Protein AF-A0A9D0XTP8-F1 (afdb_monomer)

pLDDT: mean 85.67, std 14.32, range [41.47, 97.56]

Sequence (151 aa):
MKRTIQFPIKGTFYYSASMALDLSLLKPDETLCFQLEPDNEFDKNAIQIWLPKSVQACFENQTDTLITHGLLLGYVPRTLAPKLRFYIKQNQVIELKVRHYASLGKQIEIDCQVTIDQAWLAYLSLFIQAKIVSHLHRLKRFTQRLTVKHH

Foldseek 3Di:
DKDKFKAWFPPQLVWCVVVCVVVVVADAFQFKDWDQDCVPPPANLKIWIARACVSVPVPVPDDDPDPPTHTTRHTDPRQLSVLVSVQVVVVFWDTKGWHDWDDDPSDTITMMMIMGRDDPVSCVVSRVVSVVNRVVVVVVVVVVVVVVVVD

Secondary structure (DSSP, 8-state):
-EEEEEEEPB-GGGTTHHHHHHTT---TT-B-EEEE-TT-SS-TT-EEEEE-GGG-TT-TT---TT--S-EEEEE--TTTHHHHHHHHHTT-EEEEEEEEEEEETTEEEEEEEEEEE--HHHHHHHHHHHHHHHHHHHHHHHHHHHHHTT-

Solvent-accessible surface area (backbone atoms only — not comparable to full-atom values): 8502 Å² total; per-residue (Å²): 85,85,45,74,48,53,39,54,52,35,61,21,72,83,41,45,35,59,60,35,51,80,67,65,70,68,46,75,67,36,65,43,40,81,44,80,37,62,83,41,91,89,40,59,47,38,30,39,34,26,37,52,53,87,77,50,79,87,52,89,86,63,96,63,90,81,76,87,60,46,44,50,35,29,26,52,45,77,90,52,16,59,60,52,47,53,37,52,76,68,69,27,56,74,47,37,23,32,64,46,73,52,75,60,90,85,45,57,49,44,30,32,34,39,33,31,56,46,60,68,75,80,43,47,67,57,48,54,50,30,50,53,53,37,50,55,48,50,52,51,51,52,55,50,58,59,57,63,75,76,117

Structure (mmCIF, N/CA/C/O backbone):
data_AF-A0A9D0XTP8-F1
#
_entry.id   AF-A0A9D0XTP8-F1
#
loop_
_atom_site.group_PDB
_atom_site.id
_atom_site.type_symbol
_atom_site.label_atom_id
_atom_site.label_alt_id
_atom_site.label_comp_id
_atom_site.label_asym_id
_atom_site.label_entity_id
_atom_site.label_seq_id
_atom_site.pdbx_PDB_ins_code
_atom_site.Cartn_x
_atom_site.Cartn_y
_atom_site.Cartn_z
_atom_site.occupancy
_atom_site.B_iso_or_equiv
_atom_site.auth_seq_id
_atom_site.auth_comp_id
_atom_site.auth_asym_id
_atom_site.auth_atom_id
_atom_site.pdbx_PDB_model_num
ATOM 1 N N . MET A 1 1 ? -19.528 1.186 9.654 1.00 85.12 1 MET A N 1
ATOM 2 C CA . MET A 1 1 ? -20.033 1.102 8.265 1.00 85.12 1 MET A CA 1
ATOM 3 C C . MET A 1 1 ? -18.846 0.932 7.327 1.00 85.12 1 MET A C 1
ATOM 5 O O . MET A 1 1 ? -17.906 1.713 7.421 1.00 85.12 1 MET A O 1
ATOM 9 N N . LYS A 1 2 ? -18.867 -0.056 6.423 1.00 91.06 2 LYS A N 1
ATOM 10 C CA . LYS A 1 2 ? -17.718 -0.328 5.542 1.00 91.06 2 LYS A CA 1
ATOM 11 C C . LYS A 1 2 ? -17.619 0.716 4.426 1.00 91.06 2 LYS A C 1
ATOM 13 O O . LYS A 1 2 ? -18.607 1.007 3.751 1.00 91.06 2 LYS A O 1
ATOM 18 N N . ARG A 1 3 ? -16.432 1.287 4.236 1.00 92.38 3 ARG A N 1
ATOM 19 C CA . ARG A 1 3 ? -16.130 2.302 3.217 1.00 92.38 3 ARG A CA 1
ATOM 20 C C . ARG A 1 3 ? -14.827 1.967 2.509 1.00 92.38 3 ARG A C 1
ATO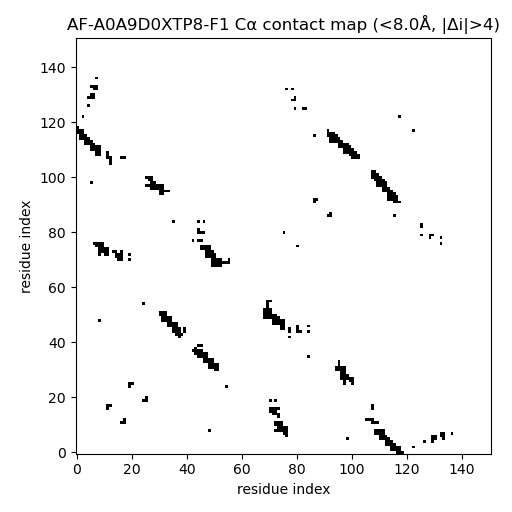M 22 O O . ARG A 1 3 ? -13.919 1.440 3.137 1.00 92.38 3 ARG A O 1
ATOM 29 N N . THR A 1 4 ? -14.719 2.307 1.229 1.00 93.69 4 THR A N 1
ATOM 30 C CA . THR A 1 4 ? -13.562 1.940 0.402 1.00 93.69 4 THR A CA 1
ATOM 31 C C . THR A 1 4 ? -12.945 3.145 -0.296 1.00 93.69 4 THR A C 1
ATOM 33 O O . THR A 1 4 ? -13.642 3.843 -1.041 1.00 93.69 4 THR A O 1
ATOM 36 N N . ILE A 1 5 ? -11.634 3.339 -0.146 1.00 94.94 5 ILE A N 1
ATOM 37 C CA . ILE A 1 5 ? -10.853 4.236 -1.013 1.00 94.94 5 ILE A CA 1
ATOM 38 C C . ILE A 1 5 ? -9.916 3.427 -1.899 1.00 94.94 5 ILE A C 1
ATOM 40 O O . ILE A 1 5 ? -9.507 2.323 -1.545 1.00 94.94 5 ILE A O 1
ATOM 44 N N . GLN A 1 6 ? -9.532 4.025 -3.020 1.00 96.25 6 GLN A N 1
ATOM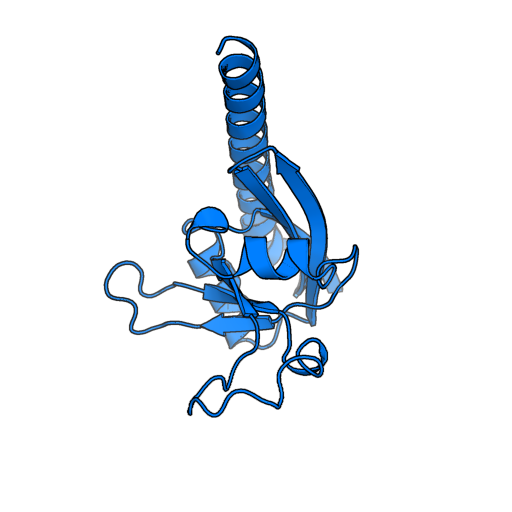 45 C CA . GLN A 1 6 ? -8.479 3.517 -3.889 1.00 96.25 6 GLN A CA 1
ATOM 46 C C . GLN A 1 6 ? -7.340 4.525 -3.943 1.00 96.25 6 GLN A C 1
ATOM 48 O O . GLN A 1 6 ? -7.584 5.736 -3.910 1.00 96.25 6 GLN A O 1
ATOM 53 N N . PHE A 1 7 ? -6.112 4.027 -4.019 1.00 96.44 7 PHE A N 1
ATOM 54 C CA . PHE A 1 7 ? -4.923 4.854 -4.170 1.00 96.44 7 PHE A CA 1
ATOM 55 C C . PHE A 1 7 ? -3.774 4.054 -4.810 1.00 96.44 7 PHE A C 1
ATOM 57 O O . PHE A 1 7 ? -3.759 2.826 -4.736 1.00 96.44 7 PHE A O 1
ATOM 64 N N . PRO A 1 8 ? -2.811 4.733 -5.456 1.00 96.50 8 PRO A N 1
ATOM 65 C CA . PRO A 1 8 ? -1.636 4.085 -6.027 1.00 96.50 8 PRO A CA 1
ATOM 66 C C . PRO A 1 8 ? -0.605 3.735 -4.949 1.00 96.50 8 PRO A C 1
ATOM 68 O O . PRO A 1 8 ? -0.389 4.516 -4.018 1.00 96.50 8 PRO A O 1
ATOM 71 N N . ILE A 1 9 ? 0.111 2.629 -5.137 1.00 95.94 9 ILE A N 1
ATOM 72 C CA . ILE A 1 9 ? 1.338 2.322 -4.395 1.00 95.94 9 ILE A CA 1
ATOM 73 C C . ILE A 1 9 ? 2.478 3.187 -4.951 1.00 95.94 9 ILE A C 1
ATOM 75 O O . ILE A 1 9 ? 2.645 3.336 -6.165 1.00 95.94 9 ILE A O 1
ATOM 79 N N . LYS A 1 10 ? 3.262 3.798 -4.060 1.00 94.38 10 LYS A N 1
ATOM 80 C CA . LYS A 1 10 ? 4.433 4.613 -4.402 1.00 94.38 10 LYS A CA 1
ATOM 81 C C . LYS A 1 10 ? 5.719 3.811 -4.281 1.00 94.38 10 LYS A C 1
ATOM 83 O O . LYS A 1 10 ? 5.836 2.942 -3.428 1.00 94.38 10 LYS A O 1
ATOM 88 N N . GLY A 1 11 ? 6.703 4.172 -5.101 1.00 91.19 11 GLY A N 1
ATOM 89 C CA . GLY A 1 11 ? 8.041 3.588 -5.034 1.00 91.19 11 GLY A CA 1
ATOM 90 C C . GLY A 1 11 ? 8.138 2.167 -5.584 1.00 91.19 11 GLY A C 1
ATOM 91 O O . GLY A 1 11 ? 9.168 1.546 -5.393 1.00 91.19 11 GLY A O 1
ATOM 92 N N . THR A 1 12 ? 7.120 1.676 -6.298 1.00 90.69 12 THR A N 1
ATOM 93 C CA . THR A 1 12 ? 7.056 0.315 -6.867 1.00 90.69 12 THR A CA 1
ATOM 94 C C . THR A 1 12 ? 8.310 -0.099 -7.639 1.00 90.69 12 THR A C 1
ATOM 96 O O . THR A 1 12 ? 8.717 -1.250 -7.569 1.00 90.69 12 THR A O 1
ATOM 99 N N . PHE A 1 13 ? 8.968 0.838 -8.322 1.00 87.19 13 PHE A N 1
ATOM 100 C CA . PHE A 1 13 ? 10.220 0.591 -9.044 1.00 87.19 13 PHE A CA 1
ATOM 101 C C . PHE A 1 13 ? 11.407 0.185 -8.148 1.00 87.19 13 PHE A C 1
ATOM 103 O O . PHE A 1 13 ? 12.286 -0.535 -8.603 1.00 87.19 13 PHE A O 1
ATOM 110 N N . TYR A 1 14 ? 11.456 0.655 -6.900 1.00 84.81 14 TYR A N 1
ATOM 111 C CA . TYR A 1 14 ? 12.613 0.476 -6.011 1.00 84.81 14 TYR A CA 1
ATOM 112 C C . TYR A 1 14 ? 12.551 -0.800 -5.165 1.00 84.81 14 TYR A C 1
ATOM 114 O O . TYR A 1 14 ? 13.486 -1.076 -4.420 1.00 84.81 14 TYR A O 1
ATOM 122 N N . TYR A 1 15 ? 11.455 -1.554 -5.250 1.00 88.69 15 TYR A N 1
ATOM 123 C CA . TYR A 1 15 ? 11.201 -2.717 -4.400 1.00 88.69 15 TYR A CA 1
ATOM 124 C C . TYR A 1 15 ? 10.822 -3.944 -5.239 1.00 88.69 15 TYR A C 1
ATOM 126 O O . TYR A 1 15 ? 10.988 -3.973 -6.458 1.00 88.69 15 TYR A O 1
ATOM 134 N N . SER A 1 16 ? 10.272 -4.971 -4.598 1.00 90.19 16 SER A N 1
ATOM 135 C CA . SER A 1 16 ? 10.003 -6.278 -5.202 1.00 90.19 16 SER A CA 1
ATOM 136 C C . SER A 1 16 ? 8.751 -6.321 -6.090 1.00 90.19 16 SER A C 1
ATOM 138 O O . SER A 1 16 ? 8.245 -7.401 -6.384 1.00 90.19 16 SER A O 1
ATOM 140 N N . ALA A 1 17 ? 8.234 -5.174 -6.545 1.00 90.94 17 ALA A N 1
ATOM 141 C CA . ALA A 1 17 ? 7.042 -5.129 -7.391 1.00 90.94 17 ALA A CA 1
ATOM 142 C C . ALA A 1 17 ? 7.276 -5.764 -8.774 1.00 90.94 17 ALA A C 1
ATOM 144 O O . ALA A 1 17 ? 6.368 -6.407 -9.291 1.00 90.94 17 ALA A O 1
ATOM 145 N N . SER A 1 18 ? 8.481 -5.626 -9.353 1.00 90.06 18 SER A N 1
ATOM 146 C CA . SER A 1 18 ? 8.826 -6.288 -10.628 1.00 90.06 18 SER A CA 1
ATOM 147 C C . SER A 1 18 ? 8.807 -7.796 -10.460 1.00 90.06 18 SER A C 1
ATOM 149 O O . SER A 1 18 ? 8.079 -8.485 -11.157 1.00 90.06 18 SER A O 1
ATOM 151 N N . MET A 1 19 ? 9.509 -8.284 -9.438 1.00 88.75 19 MET A N 1
ATOM 152 C CA . MET A 1 19 ? 9.552 -9.702 -9.100 1.00 88.75 19 MET A CA 1
ATOM 153 C C . MET A 1 19 ? 8.149 -10.276 -8.861 1.00 88.75 19 MET A C 1
ATOM 155 O O . MET A 1 19 ? 7.833 -11.358 -9.346 1.00 88.75 19 MET A O 1
ATOM 159 N N . ALA A 1 20 ? 7.280 -9.546 -8.155 1.00 90.50 20 ALA A N 1
ATOM 160 C CA . ALA A 1 20 ? 5.906 -9.978 -7.916 1.00 90.50 20 ALA A CA 1
ATOM 161 C C . ALA A 1 20 ? 5.071 -10.077 -9.210 1.00 90.50 20 ALA A C 1
ATOM 163 O O . ALA A 1 20 ? 4.179 -10.922 -9.293 1.00 90.50 20 ALA A O 1
ATOM 164 N N . LEU A 1 21 ? 5.355 -9.245 -10.219 1.00 89.38 21 LEU A N 1
ATOM 165 C CA . LEU A 1 21 ? 4.741 -9.342 -11.546 1.00 89.38 21 LEU A CA 1
ATOM 166 C C . LEU A 1 21 ? 5.318 -10.494 -12.365 1.00 89.38 21 LEU A C 1
ATOM 168 O O . LEU A 1 21 ? 4.548 -11.277 -12.915 1.00 89.38 21 LEU A O 1
ATOM 172 N N . ASP A 1 22 ? 6.645 -10.612 -12.414 1.00 88.44 22 ASP A N 1
ATOM 173 C CA . ASP A 1 22 ? 7.358 -11.629 -13.195 1.00 88.44 22 ASP A CA 1
ATOM 174 C C . ASP A 1 22 ? 6.957 -13.044 -12.755 1.00 88.44 22 ASP A C 1
ATOM 176 O O . ASP A 1 22 ? 6.818 -13.955 -13.569 1.00 88.44 22 ASP A O 1
ATOM 180 N N . LEU A 1 23 ? 6.673 -13.208 -11.463 1.00 87.94 23 LEU A N 1
ATOM 181 C CA . LEU A 1 23 ? 6.222 -14.462 -10.864 1.00 87.94 23 LEU A CA 1
ATOM 182 C C . LEU A 1 23 ? 4.698 -14.613 -10.805 1.00 87.94 23 LEU A C 1
ATOM 184 O O . LEU A 1 23 ? 4.197 -15.560 -10.204 1.00 87.94 23 LEU A O 1
ATOM 188 N N . SER A 1 24 ? 3.940 -13.695 -11.415 1.00 88.94 24 SER A N 1
ATOM 189 C CA . SER A 1 24 ? 2.469 -13.728 -11.448 1.00 88.94 24 SER A CA 1
ATOM 190 C C . SER A 1 24 ? 1.810 -13.810 -10.059 1.00 88.94 24 SER A C 1
ATOM 192 O O . SER A 1 24 ? 0.745 -14.412 -9.889 1.00 88.94 24 SER A O 1
ATOM 194 N N . LEU A 1 25 ? 2.441 -13.191 -9.058 1.00 88.94 25 LEU A N 1
ATOM 195 C CA . LEU A 1 25 ? 1.975 -13.179 -7.669 1.00 88.94 25 LEU A CA 1
ATOM 196 C C . LEU A 1 25 ? 0.965 -12.056 -7.398 1.00 88.94 25 LEU A C 1
ATOM 198 O O . LEU A 1 25 ? 0.247 -12.098 -6.404 1.00 88.94 25 LEU A O 1
ATOM 202 N N . LEU A 1 26 ? 0.898 -11.050 -8.274 1.00 90.25 26 LEU A N 1
ATOM 203 C CA . LEU A 1 26 ? -0.116 -9.999 -8.221 1.00 90.25 26 LEU A CA 1
ATOM 204 C C . LEU A 1 26 ? -1.327 -10.392 -9.063 1.00 90.25 26 LEU A C 1
ATOM 206 O O . LEU A 1 26 ? -1.209 -10.637 -10.262 1.00 90.25 26 LEU A O 1
ATOM 210 N N . LYS A 1 27 ? -2.502 -10.401 -8.434 1.00 91.12 27 LYS A N 1
ATOM 211 C CA . LYS A 1 27 ? -3.798 -10.638 -9.079 1.00 91.12 27 LYS A CA 1
ATOM 212 C C . LYS A 1 27 ? -4.800 -9.579 -8.624 1.00 91.12 27 LYS A C 1
ATOM 214 O O . LYS A 1 27 ? -4.621 -9.002 -7.550 1.00 91.12 27 LYS A O 1
ATOM 219 N N . PRO A 1 28 ? -5.850 -9.281 -9.405 1.00 92.88 28 PRO A N 1
ATOM 220 C CA . PRO A 1 28 ? -6.944 -8.464 -8.898 1.00 92.88 28 PRO A CA 1
ATOM 221 C C . PRO A 1 28 ? -7.532 -9.109 -7.638 1.00 92.88 28 PRO A C 1
ATOM 223 O O . PRO A 1 28 ? -7.657 -10.328 -7.565 1.00 92.88 28 PRO A O 1
ATOM 226 N N . ASP A 1 29 ? -7.859 -8.279 -6.654 1.00 94.31 29 ASP A N 1
ATOM 227 C CA . ASP A 1 29 ? -8.370 -8.658 -5.335 1.00 94.31 29 ASP A CA 1
ATOM 228 C C . ASP A 1 29 ? -7.402 -9.467 -4.449 1.00 94.31 29 ASP A C 1
ATOM 230 O O . ASP A 1 29 ? -7.791 -9.898 -3.361 1.00 94.31 29 ASP A O 1
ATOM 234 N N . GLU A 1 30 ? -6.130 -9.594 -4.851 1.00 93.38 30 GLU A N 1
ATOM 235 C CA . GLU A 1 30 ? -5.069 -10.177 -4.022 1.00 93.38 30 GLU A CA 1
ATOM 236 C C . GLU A 1 30 ? -4.900 -9.375 -2.729 1.00 93.38 30 GLU A C 1
ATOM 238 O O . GLU A 1 30 ? -4.836 -8.140 -2.759 1.00 93.38 30 GLU A O 1
ATOM 243 N N . THR A 1 31 ? -4.829 -10.071 -1.593 1.00 93.38 31 THR A N 1
ATOM 244 C CA . THR A 1 31 ? -4.731 -9.424 -0.279 1.00 93.38 31 THR A CA 1
ATOM 245 C C . THR A 1 31 ? -3.324 -8.885 -0.063 1.00 93.38 31 THR A C 1
ATOM 247 O O . THR A 1 31 ? -2.338 -9.544 -0.372 1.00 93.38 31 THR A O 1
ATOM 250 N N . LEU A 1 32 ? -3.227 -7.690 0.509 1.00 94.25 32 LEU A N 1
ATOM 251 C CA . LEU A 1 32 ? -1.974 -7.041 0.875 1.00 94.25 32 LEU A CA 1
ATOM 252 C C . LEU A 1 32 ? -1.974 -6.701 2.367 1.00 94.25 32 LEU A C 1
ATOM 254 O O . LEU A 1 32 ? -3.025 -6.591 2.998 1.00 94.25 32 LEU A O 1
ATOM 258 N N . CYS A 1 33 ? -0.790 -6.450 2.913 1.00 93.50 33 CYS A N 1
ATOM 259 C CA . CYS A 1 33 ? -0.610 -6.067 4.307 1.00 93.50 33 CYS A CA 1
ATOM 260 C C . CYS A 1 33 ? 0.000 -4.671 4.423 1.00 93.50 33 CYS A C 1
ATOM 262 O O . CYS A 1 33 ? 0.872 -4.292 3.640 1.00 93.50 33 CYS A O 1
ATOM 264 N N . PHE A 1 34 ? -0.426 -3.922 5.439 1.00 94.44 34 PHE A N 1
ATOM 265 C CA . PHE A 1 34 ? 0.281 -2.720 5.868 1.00 94.44 34 PHE A CA 1
ATOM 266 C C . PHE A 1 34 ? 1.331 -3.064 6.919 1.00 94.44 34 PHE A C 1
ATOM 268 O O . PHE A 1 34 ? 1.074 -3.872 7.809 1.00 94.44 34 PHE A O 1
ATOM 275 N N . GLN A 1 35 ? 2.461 -2.366 6.873 1.00 93.94 35 GLN A N 1
ATOM 276 C CA . GLN A 1 35 ? 3.432 -2.337 7.961 1.00 93.94 35 GLN A CA 1
ATOM 277 C C . GLN A 1 35 ? 3.794 -0.884 8.262 1.00 93.94 35 GLN A C 1
ATOM 279 O O . GLN A 1 35 ? 4.166 -0.123 7.369 1.00 93.94 35 GLN A O 1
ATOM 284 N N . LEU A 1 36 ? 3.619 -0.476 9.520 1.00 93.62 36 LEU A N 1
ATOM 285 C CA . LEU A 1 36 ? 4.002 0.861 9.965 1.00 93.62 36 LEU A CA 1
ATOM 286 C C . LEU A 1 36 ? 5.521 0.914 10.140 1.00 93.62 36 LEU A C 1
ATOM 288 O O . LEU A 1 36 ? 6.087 0.036 10.784 1.00 93.62 36 LEU A O 1
ATOM 292 N N . GLU A 1 37 ? 6.150 1.971 9.638 1.00 93.50 37 GLU A N 1
ATOM 293 C CA . GLU A 1 37 ? 7.590 2.207 9.772 1.00 93.50 37 GLU A CA 1
ATOM 294 C C . GLU A 1 37 ? 7.815 3.521 10.547 1.00 93.50 37 GLU A C 1
ATOM 296 O O . GLU A 1 37 ? 8.102 4.563 9.957 1.00 93.50 37 GLU A O 1
ATOM 301 N N . PRO A 1 38 ? 7.580 3.530 11.876 1.00 92.12 38 PRO A N 1
ATOM 302 C CA . PRO A 1 38 ? 7.630 4.752 12.683 1.00 92.12 38 PRO A CA 1
ATOM 303 C C . PRO A 1 38 ? 9.027 5.382 12.758 1.00 92.12 38 PRO A C 1
ATOM 305 O O . PRO A 1 38 ? 9.118 6.597 12.941 1.00 92.12 38 PRO A O 1
ATOM 308 N N . ASP A 1 39 ? 10.066 4.562 12.604 1.00 93.38 39 ASP A N 1
ATOM 309 C CA . ASP A 1 39 ? 11.476 4.940 12.730 1.00 93.38 39 ASP A CA 1
ATOM 310 C C . ASP A 1 39 ? 12.096 5.365 11.388 1.00 93.38 39 ASP A C 1
ATOM 312 O O . ASP A 1 39 ? 13.297 5.596 11.299 1.00 93.38 39 ASP A O 1
ATOM 316 N N . ASN A 1 40 ? 11.281 5.494 10.334 1.00 92.00 40 ASN A N 1
ATOM 317 C CA . ASN A 1 40 ? 11.737 5.988 9.041 1.00 92.00 40 ASN A CA 1
ATOM 318 C C . ASN A 1 40 ? 12.274 7.426 9.175 1.00 92.00 40 ASN A C 1
ATOM 320 O O . ASN A 1 40 ? 11.548 8.344 9.573 1.00 92.00 40 ASN A O 1
ATOM 324 N N . GLU A 1 41 ? 13.536 7.625 8.791 1.00 93.44 41 GLU A N 1
ATOM 325 C CA . GLU A 1 41 ? 14.254 8.899 8.934 1.00 93.44 41 GLU A CA 1
ATOM 326 C C . GLU A 1 41 ? 13.616 10.052 8.136 1.00 93.44 41 GLU A C 1
ATOM 328 O O . GLU A 1 41 ? 13.726 11.219 8.518 1.00 93.44 41 GLU A O 1
ATOM 333 N N . PHE A 1 42 ? 12.906 9.744 7.044 1.00 92.62 42 PHE A N 1
ATOM 334 C CA . PHE A 1 42 ? 12.344 10.735 6.121 1.00 92.62 42 PHE A CA 1
ATOM 335 C C . PHE A 1 42 ? 10.863 11.041 6.379 1.00 92.62 42 PHE A C 1
ATOM 337 O O . PHE A 1 42 ? 10.393 12.154 6.106 1.00 92.62 42 PHE A O 1
ATOM 344 N N . ASP A 1 43 ? 10.104 10.058 6.864 1.00 93.06 43 ASP A N 1
ATOM 345 C CA . ASP A 1 43 ? 8.679 10.186 7.153 1.00 93.06 43 ASP A CA 1
ATOM 346 C C . ASP A 1 43 ? 8.252 9.282 8.312 1.00 93.06 43 ASP A C 1
ATOM 348 O O . ASP A 1 43 ? 7.949 8.109 8.128 1.00 93.06 43 ASP A O 1
ATOM 352 N N . LYS A 1 44 ? 8.080 9.866 9.500 1.00 94.50 44 LYS A N 1
ATOM 353 C CA . LYS A 1 44 ? 7.590 9.158 10.696 1.00 94.50 44 LYS A CA 1
ATOM 354 C C . LYS A 1 44 ? 6.222 8.498 10.514 1.00 94.50 44 LYS A C 1
ATOM 356 O O . LYS A 1 44 ? 5.802 7.729 11.379 1.00 94.50 44 LYS A O 1
ATOM 361 N N . ASN A 1 45 ? 5.461 8.871 9.482 1.00 96.00 45 ASN A N 1
ATOM 362 C CA . ASN A 1 45 ? 4.172 8.270 9.153 1.00 96.00 45 ASN A CA 1
ATOM 363 C C . ASN A 1 45 ? 4.263 7.219 8.051 1.00 96.00 45 ASN A C 1
ATOM 365 O O . ASN A 1 45 ? 3.207 6.769 7.617 1.00 96.00 45 ASN A O 1
ATOM 369 N N . ALA A 1 46 ? 5.459 6.833 7.608 1.00 96.19 46 ALA A N 1
ATOM 370 C CA . ALA A 1 46 ? 5.651 5.871 6.541 1.00 96.19 46 ALA A CA 1
ATOM 371 C C . ALA A 1 46 ? 4.877 4.569 6.806 1.00 96.19 46 ALA A C 1
ATOM 373 O O . ALA A 1 46 ? 4.874 4.010 7.909 1.00 96.19 46 ALA A O 1
ATOM 374 N N . ILE A 1 47 ? 4.178 4.113 5.766 1.00 96.88 47 ILE A N 1
ATOM 375 C CA . ILE A 1 47 ? 3.428 2.860 5.766 1.00 96.88 47 ILE A CA 1
ATOM 376 C C . ILE A 1 47 ? 3.853 2.086 4.530 1.00 96.88 47 ILE A C 1
ATOM 378 O O . ILE A 1 47 ? 3.596 2.517 3.402 1.00 96.88 47 ILE A O 1
ATOM 382 N N . GLN A 1 48 ? 4.481 0.947 4.762 1.00 95.88 48 GLN A N 1
ATOM 383 C CA . GLN A 1 48 ? 4.846 -0.015 3.739 1.00 95.88 48 GLN A CA 1
ATOM 384 C C . GLN A 1 48 ? 3.638 -0.874 3.353 1.00 95.88 48 GLN A C 1
ATOM 386 O O . GLN A 1 48 ? 2.738 -1.114 4.164 1.00 95.88 48 GLN A O 1
ATOM 391 N N . ILE A 1 49 ? 3.631 -1.346 2.110 1.00 95.88 49 ILE A N 1
ATOM 392 C CA . ILE A 1 49 ? 2.617 -2.235 1.548 1.00 95.88 49 ILE A CA 1
ATOM 393 C C . ILE A 1 49 ? 3.306 -3.507 1.067 1.00 95.88 49 ILE A C 1
ATOM 395 O O . ILE A 1 49 ? 4.166 -3.461 0.187 1.00 95.88 49 ILE A O 1
ATOM 399 N N . TRP A 1 50 ? 2.892 -4.634 1.630 1.00 94.31 50 TRP A N 1
ATOM 400 C CA . TRP A 1 50 ? 3.518 -5.934 1.437 1.00 94.31 50 TRP A CA 1
ATOM 401 C C . TRP A 1 50 ? 2.558 -6.927 0.794 1.00 94.31 50 TRP A C 1
ATOM 403 O O . TRP A 1 50 ? 1.367 -6.946 1.108 1.00 94.31 50 TRP A O 1
ATOM 413 N N . LEU A 1 51 ? 3.097 -7.795 -0.055 1.00 91.50 51 LEU A N 1
ATOM 414 C CA . LEU A 1 51 ? 2.453 -9.042 -0.436 1.00 91.50 51 LEU A CA 1
ATOM 415 C C . LEU A 1 51 ? 2.647 -10.076 0.696 1.00 91.50 51 LEU A C 1
ATOM 417 O O . LEU A 1 51 ? 3.773 -10.198 1.190 1.00 91.50 51 LEU A O 1
ATOM 421 N N . PRO A 1 52 ? 1.611 -10.819 1.127 1.00 85.31 52 PRO A N 1
ATOM 422 C CA . PRO A 1 52 ? 1.712 -11.775 2.229 1.00 85.31 52 PRO A CA 1
ATOM 423 C C . PRO A 1 52 ? 2.656 -12.952 1.945 1.00 85.31 52 PRO A C 1
ATOM 425 O O . PRO A 1 52 ? 2.779 -13.423 0.815 1.00 85.31 52 PRO A O 1
ATOM 428 N N . LYS A 1 53 ? 3.269 -13.494 3.006 1.00 71.38 53 LYS A N 1
ATOM 429 C CA . LYS A 1 53 ? 4.201 -14.635 2.935 1.00 71.38 53 LYS A CA 1
ATOM 430 C C . LYS A 1 53 ? 3.560 -15.923 2.404 1.00 71.38 53 LYS A C 1
ATOM 432 O O . LYS A 1 53 ? 4.249 -16.730 1.795 1.00 71.38 53 LYS A O 1
ATOM 437 N N . SER A 1 54 ? 2.249 -16.112 2.569 1.00 65.69 54 SER A N 1
ATOM 438 C CA . SER A 1 54 ? 1.531 -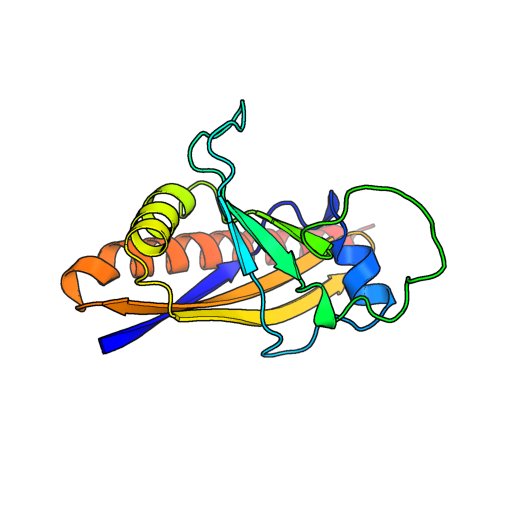17.276 2.019 1.00 65.69 54 SER A CA 1
ATOM 439 C C . SER A 1 54 ? 1.666 -17.404 0.497 1.00 65.69 54 SER A C 1
ATOM 441 O O . SER A 1 54 ? 1.499 -18.490 -0.044 1.00 65.69 54 SER A O 1
ATOM 443 N N . VAL A 1 55 ? 2.010 -16.312 -0.188 1.00 61.78 55 VAL A N 1
ATOM 444 C CA . VAL A 1 55 ? 2.226 -16.263 -1.636 1.00 61.78 55 VAL A CA 1
ATOM 445 C C . VAL A 1 55 ? 3.692 -16.587 -2.014 1.00 61.78 55 VAL A C 1
ATOM 447 O O . VAL A 1 55 ? 3.993 -16.837 -3.175 1.00 61.78 55 VAL A O 1
ATOM 450 N N . GLN A 1 56 ? 4.612 -16.657 -1.038 1.00 56.22 56 GLN A N 1
ATOM 451 C CA . GLN A 1 56 ? 6.054 -16.914 -1.212 1.00 56.22 56 GLN A CA 1
ATOM 452 C C . GLN A 1 56 ? 6.474 -18.390 -1.107 1.00 56.22 56 GLN A C 1
ATOM 454 O O . GLN A 1 56 ? 7.671 -18.669 -1.143 1.00 56.22 56 GLN A O 1
ATOM 459 N N . ALA A 1 57 ? 5.544 -19.347 -1.032 1.00 52.41 57 ALA A N 1
ATOM 460 C CA . ALA A 1 57 ? 5.859 -20.785 -0.936 1.00 52.41 57 ALA A CA 1
ATOM 461 C C . ALA A 1 57 ? 6.700 -21.350 -2.114 1.00 52.41 57 ALA A C 1
ATOM 463 O O . ALA A 1 57 ? 7.029 -22.528 -2.137 1.00 52.41 57 ALA A O 1
ATOM 464 N N . CYS A 1 58 ? 7.079 -20.518 -3.089 1.00 50.50 58 CYS A N 1
ATOM 465 C CA . CYS A 1 58 ? 7.968 -20.855 -4.200 1.00 50.50 58 CYS A CA 1
ATOM 466 C C . CYS A 1 58 ? 9.471 -20.619 -3.911 1.00 50.50 58 CYS A C 1
ATOM 468 O O . CYS A 1 58 ? 10.284 -20.854 -4.801 1.00 50.50 58 CYS A O 1
ATOM 470 N N . PHE A 1 59 ? 9.861 -20.144 -2.715 1.00 54.19 59 PHE A N 1
ATOM 471 C CA . PHE A 1 59 ? 11.232 -19.665 -2.435 1.00 54.19 59 PHE A CA 1
ATOM 472 C C . PHE A 1 59 ? 11.978 -20.355 -1.278 1.00 54.19 59 PHE A C 1
ATOM 474 O O . PHE A 1 59 ? 13.028 -19.874 -0.861 1.00 54.19 59 PHE A O 1
ATOM 481 N N . GLU A 1 60 ? 11.499 -21.490 -0.763 1.00 49.22 60 GLU A N 1
ATOM 482 C CA . GLU A 1 60 ? 12.075 -22.138 0.436 1.00 49.22 60 GLU A CA 1
ATOM 483 C C . GLU A 1 60 ? 13.508 -22.700 0.284 1.00 49.22 60 GLU A C 1
ATOM 485 O O . GLU A 1 60 ? 14.056 -23.226 1.247 1.00 49.22 60 GLU A O 1
ATOM 490 N N . ASN A 1 61 ? 14.171 -22.525 -0.865 1.00 48.53 61 ASN A N 1
ATOM 491 C CA . ASN A 1 61 ? 15.541 -23.006 -1.088 1.00 48.53 61 AS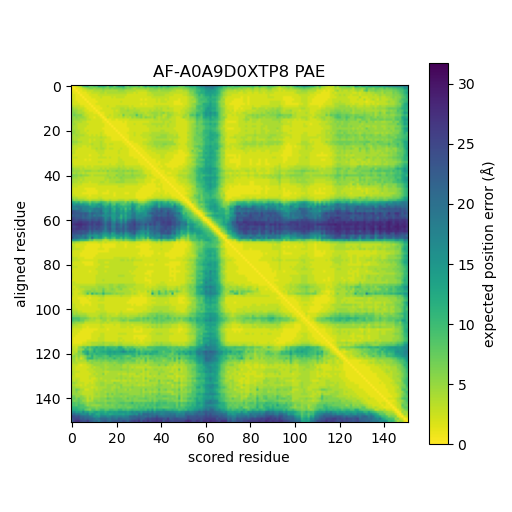N A CA 1
ATOM 492 C C . ASN A 1 61 ? 16.640 -21.935 -0.969 1.00 48.53 61 ASN A C 1
ATOM 494 O O . ASN A 1 61 ? 17.792 -22.226 -1.287 1.00 48.53 61 ASN A O 1
ATOM 498 N N . GLN A 1 62 ? 16.337 -20.713 -0.520 1.00 50.06 62 GLN A N 1
ATOM 499 C CA . GLN A 1 62 ? 17.370 -19.713 -0.228 1.00 50.06 62 GLN A CA 1
ATOM 500 C C . GLN A 1 62 ? 17.363 -19.344 1.254 1.00 50.06 62 GLN A C 1
ATOM 502 O O . GLN A 1 62 ? 16.537 -18.580 1.747 1.00 50.06 62 GLN A O 1
ATOM 507 N N . THR A 1 63 ? 18.318 -19.946 1.960 1.00 47.91 63 THR A N 1
ATOM 508 C CA . THR A 1 63 ? 18.810 -19.556 3.279 1.00 47.91 63 THR A CA 1
ATOM 509 C C . THR A 1 63 ? 19.305 -18.116 3.241 1.00 47.91 63 THR A C 1
ATOM 511 O O . THR A 1 63 ? 20.482 -17.882 3.005 1.00 47.91 63 THR A O 1
ATOM 514 N N . ASP A 1 64 ? 18.416 -17.165 3.502 1.00 44.59 64 ASP A N 1
ATOM 515 C CA . ASP A 1 64 ? 18.798 -15.891 4.093 1.00 44.59 64 ASP A CA 1
ATOM 516 C C . ASP A 1 64 ? 17.776 -15.501 5.161 1.00 44.59 64 ASP A C 1
ATOM 518 O O . ASP A 1 64 ? 16.568 -15.369 4.953 1.00 44.59 64 ASP A O 1
ATOM 522 N N . THR A 1 65 ? 18.299 -15.398 6.372 1.00 42.75 65 THR A N 1
ATOM 523 C CA . THR A 1 65 ? 17.640 -14.935 7.585 1.00 42.75 65 THR A CA 1
ATOM 524 C C . THR A 1 65 ? 16.891 -13.611 7.367 1.00 42.75 65 THR A C 1
ATOM 526 O O . THR A 1 65 ? 17.468 -12.664 6.848 1.00 42.75 65 THR A O 1
ATOM 529 N N . LEU A 1 66 ? 15.650 -13.529 7.882 1.00 41.66 66 LEU A N 1
ATOM 530 C CA . LEU A 1 66 ? 14.870 -12.305 8.186 1.00 41.66 66 LEU A CA 1
ATOM 531 C C . LEU A 1 66 ? 13.880 -11.729 7.147 1.00 41.66 66 LEU A C 1
ATOM 533 O O . LEU A 1 66 ? 13.488 -10.571 7.276 1.00 41.66 66 LEU A O 1
ATOM 537 N N . ILE A 1 67 ? 13.311 -12.517 6.230 1.00 49.84 67 ILE A N 1
ATOM 538 C CA . ILE A 1 67 ? 12.050 -12.109 5.567 1.00 49.84 67 ILE A CA 1
ATOM 539 C C . ILE A 1 67 ? 10.860 -12.503 6.465 1.00 49.84 67 ILE A C 1
ATOM 541 O O . ILE A 1 67 ? 10.225 -13.547 6.302 1.00 49.84 67 ILE A O 1
ATOM 545 N N . THR A 1 68 ? 10.590 -11.695 7.497 1.00 53.78 68 THR A N 1
ATOM 546 C CA . THR A 1 68 ? 9.414 -11.869 8.381 1.00 53.78 68 THR A CA 1
ATOM 547 C C . THR A 1 68 ? 8.114 -11.389 7.728 1.00 53.78 68 THR A C 1
ATOM 549 O O . THR A 1 68 ? 7.037 -11.869 8.072 1.00 53.78 68 THR A O 1
ATOM 552 N N . HIS A 1 69 ? 8.220 -10.493 6.748 1.00 59.75 69 HIS A N 1
ATOM 553 C CA . HIS A 1 69 ? 7.125 -9.896 5.981 1.00 59.75 69 HIS A CA 1
ATOM 554 C C . HIS A 1 69 ? 7.397 -10.187 4.503 1.00 59.75 69 HIS A C 1
ATOM 556 O O . HIS A 1 69 ? 8.557 -10.145 4.131 1.00 59.75 69 HIS A O 1
ATOM 562 N N . GLY A 1 70 ? 6.386 -10.537 3.695 1.00 78.62 70 GLY A N 1
ATOM 563 C CA . GLY A 1 70 ? 6.569 -11.142 2.363 1.00 78.62 70 GLY A CA 1
ATOM 564 C C . GLY A 1 70 ? 7.322 -10.290 1.320 1.00 78.62 70 GLY A C 1
ATOM 565 O O . GLY A 1 70 ? 8.510 -10.034 1.463 1.00 78.62 70 GLY A O 1
ATOM 566 N N . LEU A 1 71 ? 6.701 -9.902 0.200 1.00 89.19 71 LEU A N 1
ATOM 567 C CA . LEU A 1 71 ? 7.373 -9.038 -0.795 1.00 89.19 71 LEU A CA 1
ATOM 568 C C . LEU A 1 71 ? 6.958 -7.581 -0.592 1.00 89.19 71 LEU A C 1
ATOM 570 O O . LEU A 1 71 ? 5.777 -7.259 -0.718 1.00 89.19 71 LEU A O 1
ATOM 574 N N . LEU A 1 72 ? 7.911 -6.689 -0.316 1.00 92.88 72 LEU A N 1
ATOM 575 C CA . LEU A 1 72 ? 7.641 -5.253 -0.237 1.00 92.88 72 LEU A CA 1
ATOM 576 C C . LEU A 1 72 ? 7.314 -4.719 -1.636 1.00 92.88 72 LEU A C 1
ATOM 578 O O . LEU A 1 72 ? 8.141 -4.781 -2.544 1.00 92.88 72 LEU A O 1
ATOM 582 N N . LEU A 1 73 ? 6.108 -4.180 -1.814 1.00 94.88 73 LEU A N 1
ATOM 583 C CA . LEU A 1 73 ? 5.656 -3.611 -3.088 1.00 94.88 73 LEU A CA 1
ATOM 584 C C . LEU A 1 73 ? 5.891 -2.102 -3.166 1.00 94.88 73 LEU A C 1
ATOM 586 O O . LEU A 1 73 ? 5.945 -1.538 -4.257 1.00 94.88 73 LEU A O 1
ATOM 590 N N . GLY A 1 74 ? 5.995 -1.434 -2.018 1.00 95.88 74 GLY A N 1
ATOM 591 C CA . GLY A 1 74 ? 6.210 0.003 -1.922 1.00 95.88 74 GLY A CA 1
ATOM 592 C C . GLY A 1 74 ? 5.477 0.614 -0.739 1.00 95.88 74 GLY A C 1
ATOM 593 O O . GLY A 1 74 ? 5.275 -0.034 0.283 1.00 95.88 74 GLY A O 1
ATOM 594 N N . TYR A 1 75 ? 5.082 1.876 -0.880 1.00 97.00 75 TYR A N 1
ATOM 595 C CA . TYR A 1 75 ? 4.570 2.691 0.218 1.00 97.00 75 TYR A CA 1
ATOM 596 C C . TYR A 1 75 ? 3.206 3.306 -0.086 1.00 97.00 75 TYR A C 1
ATOM 598 O O . TYR A 1 75 ? 2.862 3.606 -1.235 1.00 97.00 75 TYR A O 1
ATOM 606 N N . VAL A 1 76 ? 2.452 3.581 0.975 1.00 96.88 76 VAL A N 1
ATOM 607 C CA . VAL A 1 76 ? 1.311 4.497 0.926 1.00 96.88 76 VAL A CA 1
ATOM 608 C C . VAL A 1 76 ? 1.806 5.896 0.528 1.00 96.88 76 VAL A C 1
ATOM 610 O O . VAL A 1 76 ? 2.835 6.353 1.029 1.00 96.88 76 VAL A O 1
ATOM 613 N N . PRO A 1 77 ? 1.085 6.633 -0.337 1.00 96.69 77 PRO A N 1
ATOM 614 C CA . PRO A 1 77 ? 1.413 8.021 -0.635 1.00 96.69 77 PRO A CA 1
ATOM 615 C C . PRO A 1 77 ? 1.545 8.871 0.635 1.00 96.69 77 PRO A C 1
ATOM 617 O O . PRO A 1 77 ? 0.634 8.900 1.460 1.00 96.69 77 PRO A O 1
ATOM 620 N N . ARG A 1 78 ? 2.643 9.627 0.750 1.00 94.62 78 ARG A N 1
ATOM 621 C CA . ARG A 1 78 ? 2.982 10.465 1.918 1.00 94.62 78 ARG A CA 1
ATOM 622 C C . ARG A 1 78 ? 1.838 11.357 2.414 1.00 94.62 78 ARG A C 1
ATOM 624 O O . ARG A 1 78 ? 1.677 11.561 3.608 1.00 94.62 78 ARG A O 1
ATOM 631 N N . THR A 1 79 ? 1.008 11.868 1.508 1.00 93.31 79 THR A N 1
ATOM 632 C CA . THR A 1 79 ? -0.152 12.709 1.851 1.00 93.31 79 THR A CA 1
ATOM 633 C C . THR A 1 79 ? -1.310 11.937 2.494 1.00 93.31 79 THR A C 1
ATOM 635 O O . THR A 1 79 ? -2.096 12.532 3.226 1.00 93.31 79 THR A O 1
ATOM 638 N N . LEU A 1 80 ? -1.425 10.631 2.238 1.00 94.38 80 LEU A N 1
ATOM 639 C CA . LEU A 1 80 ? -2.436 9.738 2.820 1.00 94.38 80 LEU A CA 1
ATOM 640 C C . LEU A 1 80 ? -1.939 9.034 4.083 1.00 94.38 80 LEU A C 1
ATOM 642 O O . LEU A 1 80 ? -2.748 8.674 4.941 1.00 94.38 80 LEU A O 1
ATOM 646 N N . ALA A 1 81 ? -0.625 8.847 4.196 1.00 95.38 81 ALA A N 1
ATOM 647 C CA . ALA A 1 81 ? 0.002 8.049 5.237 1.00 95.38 81 ALA A CA 1
ATOM 648 C C . ALA A 1 81 ? -0.384 8.476 6.673 1.00 95.38 81 ALA A C 1
ATOM 650 O O . ALA A 1 81 ? -0.798 7.606 7.435 1.00 95.38 81 ALA A O 1
ATOM 651 N N . PRO A 1 82 ? -0.420 9.773 7.054 1.00 94.56 82 PRO A N 1
ATOM 652 C CA . PRO A 1 82 ? -0.838 10.170 8.404 1.00 94.56 82 PRO A CA 1
ATOM 653 C C . PRO A 1 82 ? -2.261 9.721 8.765 1.00 94.56 82 PRO A C 1
ATOM 655 O O . PRO A 1 82 ? -2.507 9.244 9.873 1.00 94.56 82 PRO A O 1
ATOM 658 N N . LYS A 1 83 ? -3.206 9.832 7.821 1.00 92.44 83 LYS A N 1
ATOM 659 C CA . LYS A 1 83 ? -4.606 9.448 8.055 1.00 92.44 83 LYS A CA 1
ATOM 660 C C . LYS A 1 83 ? -4.777 7.941 8.081 1.00 92.44 83 LYS A C 1
ATOM 662 O O . LYS A 1 83 ? -5.430 7.420 8.975 1.00 92.44 83 LYS A O 1
ATOM 667 N N . LEU A 1 84 ? -4.172 7.233 7.129 1.00 93.50 84 LEU A N 1
ATOM 668 C CA . LEU A 1 84 ? -4.220 5.772 7.126 1.00 93.50 84 LEU A CA 1
ATOM 669 C C . LEU A 1 84 ? -3.564 5.190 8.376 1.00 93.50 84 LEU A C 1
ATOM 671 O O . LEU A 1 84 ? -4.121 4.275 8.971 1.00 93.50 84 LEU A O 1
ATOM 675 N N . ARG A 1 85 ? -2.465 5.781 8.854 1.00 94.19 85 ARG A N 1
ATOM 676 C CA . ARG A 1 85 ? -1.821 5.386 10.109 1.00 94.19 85 ARG A CA 1
ATOM 677 C C . ARG A 1 85 ? -2.764 5.503 11.301 1.00 94.19 85 ARG A C 1
ATOM 679 O O . ARG A 1 85 ? -2.772 4.604 12.137 1.00 94.19 85 ARG A O 1
ATOM 686 N N . PHE A 1 86 ? -3.548 6.579 11.384 1.00 92.62 86 PHE A N 1
ATOM 687 C CA . PHE A 1 86 ? -4.571 6.725 12.421 1.00 92.62 86 PHE A CA 1
ATOM 688 C C . PHE A 1 86 ? -5.564 5.554 12.382 1.00 92.62 86 PHE A C 1
ATOM 690 O O . PHE A 1 86 ? -5.751 4.891 13.398 1.00 92.62 86 PHE A O 1
ATOM 697 N N . TYR A 1 87 ? -6.119 5.232 11.210 1.00 91.88 87 TYR A N 1
ATOM 698 C CA . TYR A 1 87 ? -7.079 4.129 11.072 1.00 91.88 87 TYR A CA 1
ATOM 699 C C . TYR A 1 87 ? -6.468 2.752 11.351 1.00 91.88 87 TYR A C 1
ATOM 701 O O . TYR A 1 87 ? -7.127 1.909 11.956 1.00 91.88 87 TYR A O 1
ATOM 709 N N . ILE A 1 88 ? -5.212 2.524 10.956 1.00 92.56 88 ILE A N 1
ATOM 710 C CA . ILE A 1 88 ? -4.485 1.282 11.256 1.00 92.56 88 ILE A CA 1
ATOM 711 C C . ILE A 1 88 ? -4.313 1.131 12.769 1.00 92.56 88 ILE A C 1
ATOM 713 O O . ILE A 1 88 ? -4.646 0.088 13.316 1.00 92.56 88 ILE A O 1
ATOM 717 N N . LYS A 1 89 ? -3.864 2.184 13.467 1.00 92.19 89 LYS A N 1
ATOM 718 C CA . LYS A 1 89 ? -3.672 2.155 14.928 1.00 92.19 89 LYS A CA 1
ATOM 719 C C . LYS A 1 89 ? -4.968 1.926 15.709 1.00 92.19 89 LYS A C 1
ATOM 721 O O . LYS A 1 89 ? -4.921 1.386 16.805 1.00 92.19 89 LYS A O 1
ATOM 726 N N . GLN A 1 90 ? -6.104 2.346 15.160 1.00 91.94 90 GLN A N 1
ATOM 727 C CA . GLN A 1 90 ? -7.424 2.142 15.759 1.00 91.94 90 GLN A CA 1
ATOM 728 C C . GLN A 1 90 ? -8.055 0.788 15.381 1.00 91.94 90 GLN A C 1
ATOM 730 O O . GLN A 1 90 ? -9.213 0.557 15.716 1.00 91.94 90 GLN A O 1
ATOM 735 N N . ASN A 1 91 ? -7.344 -0.091 14.657 1.00 88.88 91 ASN A N 1
ATOM 736 C CA . ASN A 1 91 ? -7.871 -1.351 14.110 1.00 88.88 91 ASN A CA 1
ATOM 737 C C . ASN A 1 91 ? -9.136 -1.164 13.249 1.00 88.88 91 ASN A C 1
ATOM 739 O O . ASN A 1 91 ? -10.013 -2.020 13.196 1.00 88.88 91 ASN A O 1
ATOM 743 N N . GLN A 1 92 ? -9.237 -0.020 12.565 1.00 90.56 92 GLN A N 1
ATOM 744 C CA . GLN A 1 92 ? -10.381 0.337 11.717 1.00 90.56 92 GLN A CA 1
ATOM 745 C C . GLN A 1 92 ? -10.157 -0.026 10.246 1.00 90.56 92 GLN A C 1
ATOM 747 O O . GLN A 1 92 ? -11.084 0.067 9.443 1.00 90.56 92 GLN A O 1
ATOM 752 N N . VAL A 1 93 ? -8.942 -0.425 9.866 1.00 88.50 93 VAL A N 1
ATOM 753 C CA . VAL A 1 93 ? -8.672 -0.996 8.544 1.00 88.50 93 VAL A CA 1
ATOM 754 C C . VAL A 1 93 ? -9.120 -2.450 8.541 1.00 88.50 93 VAL A C 1
ATOM 756 O O . VAL A 1 93 ? -8.603 -3.262 9.297 1.00 88.50 93 VAL A O 1
ATOM 759 N N . ILE A 1 94 ? -10.074 -2.763 7.671 1.00 88.06 94 ILE A N 1
ATOM 760 C CA . ILE A 1 94 ? -10.624 -4.110 7.528 1.00 88.06 94 ILE A CA 1
ATOM 761 C C . ILE A 1 94 ? -9.777 -4.923 6.554 1.00 88.06 94 ILE A C 1
ATOM 763 O O . ILE A 1 94 ? -9.500 -6.090 6.795 1.00 88.06 94 ILE A O 1
ATOM 767 N N . GLU A 1 95 ? -9.418 -4.327 5.418 1.00 94.62 95 GLU A N 1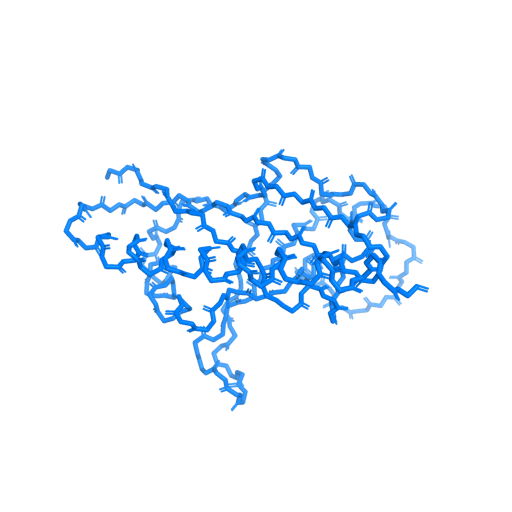
ATOM 768 C CA . GLU A 1 95 ? -8.830 -5.072 4.308 1.00 94.62 95 GLU A CA 1
ATOM 769 C C . GLU A 1 95 ? -8.059 -4.147 3.370 1.00 94.62 95 GLU A C 1
ATOM 771 O O . GLU A 1 95 ? -8.476 -3.010 3.144 1.00 94.62 95 GLU A O 1
ATOM 776 N N . LEU A 1 96 ? -6.973 -4.653 2.788 1.00 96.00 96 LEU A N 1
ATOM 777 C CA . LEU A 1 96 ? -6.232 -4.018 1.705 1.00 96.00 96 LEU A CA 1
ATOM 778 C C . LEU A 1 96 ? -6.061 -5.027 0.570 1.00 96.00 96 LEU A C 1
ATOM 780 O O . LEU A 1 96 ? -5.602 -6.142 0.801 1.00 96.00 96 LEU A O 1
ATOM 784 N N . LYS A 1 97 ? -6.408 -4.626 -0.652 1.00 96.69 97 LYS A N 1
ATOM 785 C CA . LYS A 1 97 ? -6.347 -5.486 -1.836 1.00 96.69 97 LYS A CA 1
ATOM 786 C C . LYS A 1 97 ? -5.750 -4.788 -3.041 1.00 96.69 97 LYS A C 1
ATOM 788 O O . LYS A 1 97 ? -5.885 -3.571 -3.187 1.00 96.69 97 LYS A O 1
ATOM 793 N N . VAL A 1 98 ? -5.154 -5.557 -3.943 1.00 96.56 98 VAL A N 1
ATOM 794 C CA . VAL A 1 98 ? -4.809 -5.093 -5.289 1.00 96.56 98 VAL A CA 1
ATOM 795 C C . VAL A 1 98 ? -6.099 -4.833 -6.060 1.00 96.56 98 VAL A C 1
ATOM 797 O O . VAL A 1 98 ? -6.969 -5.691 -6.142 1.00 96.56 98 VAL A O 1
ATOM 800 N N . ARG A 1 99 ? -6.237 -3.651 -6.659 1.00 96.75 99 ARG A N 1
ATOM 801 C CA . ARG A 1 99 ? -7.364 -3.344 -7.550 1.00 96.75 99 ARG A CA 1
ATOM 802 C C . ARG A 1 99 ? -6.973 -3.446 -9.014 1.00 96.75 99 ARG A C 1
ATOM 804 O O . ARG A 1 99 ? -7.768 -3.883 -9.839 1.00 96.75 99 ARG A O 1
ATOM 811 N N . HIS A 1 100 ? -5.777 -2.977 -9.331 1.00 95.12 100 HIS A N 1
ATOM 812 C CA . HIS A 1 100 ? -5.253 -2.941 -10.683 1.00 95.12 100 HIS A CA 1
ATOM 813 C C . HIS A 1 100 ? -3.729 -2.952 -10.624 1.00 95.12 100 HIS A C 1
ATOM 815 O O . HIS A 1 100 ? -3.135 -2.369 -9.716 1.00 95.12 100 HIS A O 1
ATOM 821 N N . TYR A 1 101 ? -3.105 -3.583 -11.608 1.00 94.19 101 TYR A N 1
ATOM 822 C CA . TYR A 1 101 ? -1.671 -3.519 -11.816 1.00 94.19 101 TYR A CA 1
ATOM 823 C C . TYR A 1 101 ? -1.364 -3.516 -13.312 1.00 94.19 101 TYR A C 1
ATOM 825 O O . TYR A 1 101 ? -2.112 -4.079 -14.11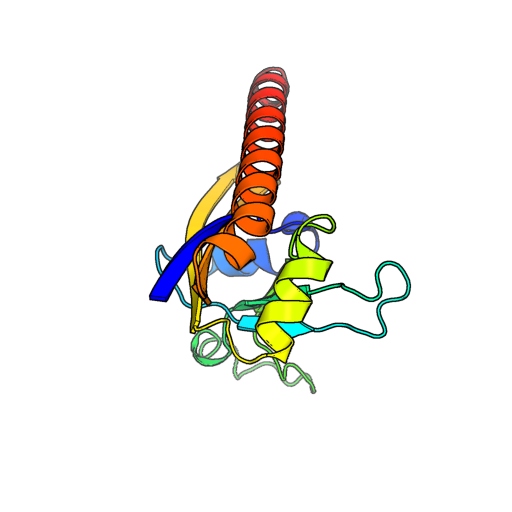0 1.00 94.19 101 TYR A O 1
ATOM 833 N N . ALA A 1 102 ? -0.271 -2.865 -13.689 1.00 91.94 102 ALA A N 1
ATOM 834 C CA . ALA A 1 102 ? 0.219 -2.827 -15.058 1.00 91.94 102 ALA A CA 1
ATOM 835 C C . ALA A 1 102 ? 1.736 -2.632 -15.065 1.00 91.94 102 ALA A C 1
ATOM 837 O O . ALA A 1 102 ? 2.295 -2.009 -14.161 1.00 91.94 102 ALA A O 1
ATOM 838 N N . SER A 1 103 ? 2.388 -3.125 -16.115 1.00 90.75 103 SER A N 1
ATOM 839 C CA . SER A 1 103 ? 3.805 -2.883 -16.369 1.00 90.75 103 SER A CA 1
ATOM 840 C C . SER A 1 103 ? 4.017 -2.423 -17.805 1.00 90.75 103 SER A C 1
ATOM 842 O O . SER A 1 103 ? 3.394 -2.950 -18.727 1.00 90.75 103 SER A O 1
ATOM 844 N N . LEU A 1 104 ? 4.880 -1.426 -17.987 1.00 86.75 104 LEU A N 1
ATOM 845 C CA . LEU A 1 104 ? 5.342 -0.956 -19.288 1.00 86.75 104 LEU A CA 1
ATOM 846 C C . LEU A 1 104 ? 6.843 -0.663 -19.206 1.00 86.75 104 LEU A C 1
ATOM 848 O O . LEU A 1 104 ? 7.268 0.389 -18.718 1.00 86.75 104 LEU A O 1
ATOM 852 N N . GLY A 1 105 ? 7.659 -1.610 -19.671 1.00 83.31 105 GLY A N 1
ATOM 853 C CA . GLY A 1 105 ? 9.116 -1.533 -19.561 1.00 83.31 105 GLY A CA 1
ATOM 854 C C . GLY A 1 105 ? 9.555 -1.433 -18.099 1.00 83.31 105 GLY A C 1
ATOM 855 O O . GLY A 1 105 ? 9.286 -2.322 -17.302 1.00 83.31 105 GLY A O 1
ATOM 856 N N . LYS A 1 106 ? 10.207 -0.324 -17.730 1.00 81.50 106 LYS A N 1
ATOM 857 C CA . LYS A 1 106 ? 10.647 -0.060 -16.346 1.00 81.50 106 LYS A CA 1
ATOM 858 C C . LYS A 1 106 ? 9.551 0.527 -15.447 1.00 81.50 106 LYS A C 1
ATOM 860 O O . LYS A 1 106 ? 9.800 0.787 -14.274 1.00 81.50 106 LYS A O 1
ATOM 865 N N . GLN A 1 107 ? 8.364 0.815 -15.976 1.00 85.81 107 GLN A N 1
ATOM 866 C CA . GLN A 1 107 ? 7.289 1.440 -15.208 1.00 85.81 107 GLN A CA 1
ATOM 867 C C . GLN A 1 107 ? 6.326 0.385 -14.678 1.00 85.81 107 GLN A C 1
ATOM 869 O O . GLN A 1 107 ? 5.650 -0.275 -15.459 1.00 85.81 107 GLN A O 1
ATOM 874 N N . ILE A 1 108 ? 6.226 0.286 -13.352 1.00 91.50 108 ILE A N 1
ATOM 875 C CA . ILE A 1 108 ? 5.291 -0.610 -12.668 1.00 91.50 108 ILE A CA 1
ATOM 876 C C . ILE A 1 108 ? 4.250 0.223 -11.937 1.00 91.50 108 ILE A C 1
ATOM 878 O O . ILE A 1 108 ? 4.569 1.050 -11.078 1.00 91.50 108 ILE A O 1
ATOM 882 N N . GLU A 1 109 ? 2.991 -0.013 -12.266 1.00 92.94 109 GLU A N 1
ATOM 883 C CA . GLU A 1 109 ? 1.843 0.624 -11.650 1.00 92.94 109 GLU A CA 1
ATOM 884 C C . GLU A 1 109 ? 1.076 -0.410 -10.836 1.00 92.94 109 GLU A C 1
ATOM 886 O O . GLU A 1 109 ? 0.660 -1.430 -11.373 1.00 92.94 109 GLU A O 1
ATOM 891 N N . ILE A 1 110 ? 0.847 -0.128 -9.554 1.00 95.38 110 ILE A N 1
ATOM 892 C CA . ILE A 1 110 ? -0.048 -0.921 -8.711 1.00 95.38 110 ILE A CA 1
ATOM 893 C C . ILE A 1 110 ? -0.992 0.050 -8.013 1.00 95.38 110 ILE A C 1
ATOM 895 O O . ILE A 1 110 ? -0.553 1.003 -7.366 1.00 95.38 110 ILE A O 1
ATOM 899 N N . ASP A 1 111 ? -2.287 -0.184 -8.165 1.00 96.38 111 ASP A N 1
ATOM 900 C CA . ASP A 1 111 ? -3.353 0.525 -7.475 1.00 96.38 111 ASP A CA 1
ATOM 901 C C . ASP A 1 111 ? -4.017 -0.440 -6.498 1.00 96.38 111 ASP A C 1
ATOM 903 O O . ASP A 1 111 ? -4.367 -1.566 -6.859 1.00 96.38 111 ASP A O 1
ATOM 907 N N . CYS A 1 112 ? -4.210 0.003 -5.261 1.00 96.31 112 CYS A N 1
ATOM 908 C CA . CYS A 1 112 ? -4.847 -0.788 -4.221 1.00 96.31 112 CYS A CA 1
ATOM 909 C C . CYS A 1 112 ? -6.162 -0.157 -3.761 1.00 96.31 112 CYS A C 1
ATOM 911 O O . CYS A 1 112 ? -6.449 1.020 -3.999 1.00 96.31 112 CYS A O 1
ATOM 913 N N . GLN A 1 113 ? -6.976 -0.977 -3.108 1.00 97.56 113 GLN A N 1
ATOM 914 C CA . GLN A 1 113 ? -8.210 -0.592 -2.449 1.00 97.56 113 GLN A CA 1
ATOM 915 C C . GLN A 1 113 ? -8.113 -0.965 -0.976 1.00 97.56 113 GLN A C 1
ATOM 917 O O . GLN A 1 113 ? -7.824 -2.115 -0.656 1.00 97.56 113 GLN A O 1
ATOM 922 N N . VAL A 1 114 ? -8.388 -0.011 -0.089 1.00 96.62 114 VAL A N 1
ATOM 923 C CA . VAL A 1 114 ? -8.510 -0.278 1.348 1.00 96.62 114 VAL A CA 1
ATOM 924 C C . VAL A 1 114 ? -9.961 -0.123 1.778 1.00 96.62 114 VAL A C 1
ATOM 926 O O . VAL A 1 114 ? -10.625 0.851 1.409 1.00 96.62 114 VAL A O 1
ATOM 929 N N . THR A 1 115 ? -10.434 -1.078 2.570 1.00 95.94 115 THR A N 1
ATOM 930 C CA . THR A 1 115 ? -11.738 -1.064 3.229 1.00 95.94 115 THR A CA 1
ATOM 931 C C . THR A 1 115 ? -11.555 -0.659 4.687 1.00 95.94 115 THR A C 1
ATOM 933 O O . THR A 1 115 ? -10.740 -1.238 5.399 1.00 95.94 115 THR A O 1
ATOM 936 N N . ILE A 1 116 ? -12.316 0.333 5.139 1.00 93.12 116 ILE A N 1
ATOM 937 C CA . ILE A 1 116 ? -12.236 0.920 6.479 1.00 93.12 116 ILE A CA 1
ATOM 938 C C . ILE A 1 116 ? -13.621 0.867 7.127 1.00 93.12 116 ILE A C 1
ATOM 940 O O . ILE A 1 116 ? -14.627 1.139 6.463 1.00 93.12 116 ILE A O 1
ATOM 944 N N . ASP A 1 117 ? -13.680 0.535 8.415 1.00 91.81 117 ASP A N 1
ATOM 945 C CA . ASP A 1 117 ? -14.910 0.560 9.202 1.00 91.81 117 ASP A CA 1
ATOM 946 C C . ASP A 1 117 ? -15.079 1.901 9.918 1.00 91.81 117 ASP A C 1
ATOM 948 O O . ASP A 1 117 ? -14.511 2.119 10.987 1.00 91.81 117 ASP A O 1
ATOM 952 N N . GLN A 1 118 ? -15.831 2.828 9.316 1.00 85.94 118 GLN A N 1
ATOM 953 C CA . GLN A 1 118 ? -16.003 4.181 9.851 1.00 85.94 118 GLN A CA 1
ATOM 954 C C . GLN A 1 118 ? -17.339 4.839 9.494 1.00 85.94 118 GLN A C 1
ATOM 956 O O . GLN A 1 118 ? -18.001 4.508 8.506 1.00 85.94 118 GLN A O 1
ATOM 961 N N . ALA A 1 119 ? -17.714 5.836 10.301 1.00 84.00 119 ALA A N 1
ATOM 962 C CA . ALA A 1 119 ? -18.773 6.780 9.966 1.00 84.00 119 ALA A CA 1
ATOM 963 C C . ALA A 1 119 ? -18.333 7.735 8.837 1.00 84.00 119 ALA A C 1
ATOM 965 O O . ALA A 1 119 ? -17.147 7.998 8.629 1.00 84.00 119 ALA A O 1
ATOM 966 N N . TRP A 1 120 ? -19.301 8.272 8.090 1.00 79.56 120 TRP A N 1
ATOM 967 C CA . TRP A 1 120 ? -19.036 9.028 6.860 1.00 79.56 120 TRP A CA 1
ATOM 968 C C . TRP A 1 120 ? -18.255 10.336 7.083 1.00 79.56 120 TRP A C 1
ATOM 970 O O . TRP A 1 120 ? -17.397 10.664 6.267 1.00 79.56 120 TRP A O 1
ATOM 980 N N . LEU A 1 121 ? -18.513 11.045 8.190 1.00 80.12 121 LEU A N 1
ATOM 981 C CA . LEU A 1 121 ? -17.876 12.331 8.510 1.00 80.12 121 LEU A CA 1
ATOM 982 C C . LEU A 1 121 ? -16.365 12.186 8.702 1.00 80.12 121 LEU A C 1
ATOM 984 O O . LEU A 1 121 ? -15.590 12.895 8.064 1.00 80.12 121 LEU A O 1
ATOM 988 N N . ALA A 1 122 ? -15.946 11.220 9.524 1.00 76.25 122 ALA A N 1
ATOM 989 C CA . ALA A 1 122 ? -14.531 10.942 9.762 1.00 76.25 122 ALA A CA 1
ATOM 990 C C . ALA A 1 122 ? -13.818 10.518 8.465 1.00 76.25 122 ALA A C 1
ATOM 992 O O . ALA A 1 122 ? -12.685 10.915 8.205 1.00 76.25 122 ALA A O 1
ATOM 993 N N . TYR A 1 123 ? -14.517 9.764 7.615 1.00 86.31 123 TYR A N 1
ATOM 994 C CA . TYR A 1 123 ? -14.005 9.226 6.359 1.00 86.31 123 TYR A CA 1
ATOM 995 C C . TYR A 1 123 ? -13.866 10.261 5.224 1.00 86.31 123 TYR A C 1
ATOM 997 O O . TYR A 1 123 ? -13.008 10.104 4.352 1.00 86.31 123 TYR A O 1
ATOM 1005 N N . LEU A 1 124 ? -14.676 11.327 5.213 1.00 88.31 124 LEU A N 1
ATOM 1006 C CA . LEU A 1 124 ? -14.766 12.264 4.084 1.00 88.31 124 LEU A CA 1
ATOM 1007 C C . LEU A 1 124 ? -13.409 12.873 3.710 1.00 88.31 124 LEU A C 1
ATOM 1009 O O . LEU A 1 124 ? -13.034 12.929 2.538 1.00 88.31 124 LEU A O 1
ATOM 1013 N N . SER A 1 125 ? -12.641 13.289 4.714 1.00 87.94 125 SER A N 1
ATOM 1014 C CA . SER A 1 125 ? -11.347 13.930 4.484 1.00 87.94 125 SER A CA 1
ATOM 1015 C C . SER A 1 125 ? -10.311 12.965 3.888 1.00 87.94 125 SER A C 1
ATOM 1017 O O . SER A 1 125 ? -9.437 13.389 3.127 1.00 87.94 125 SER A O 1
ATOM 1019 N N . LEU A 1 126 ? -10.384 11.677 4.236 1.00 88.25 126 LEU A N 1
ATOM 1020 C CA . LEU A 1 126 ? -9.542 10.629 3.666 1.00 88.25 126 LEU A CA 1
ATOM 1021 C C . LEU A 1 126 ? -9.955 10.353 2.214 1.00 88.25 126 LEU A C 1
ATOM 1023 O O . LEU A 1 126 ? -9.101 10.272 1.333 1.00 88.25 126 LEU A O 1
ATOM 1027 N N . PHE A 1 127 ? -11.261 10.276 1.953 1.00 91.00 127 PHE A N 1
ATOM 1028 C CA . PHE A 1 127 ? -11.808 10.067 0.615 1.00 91.00 127 PHE A CA 1
ATOM 1029 C C . PHE A 1 127 ? -11.382 11.155 -0.376 1.00 91.00 127 PHE A C 1
ATOM 1031 O O . PHE A 1 127 ? -10.887 10.837 -1.458 1.00 91.00 127 PHE A O 1
ATOM 1038 N N . ILE A 1 128 ? -11.518 12.431 0.004 1.00 91.25 128 ILE A N 1
ATOM 1039 C CA . ILE A 1 128 ? -11.127 13.567 -0.845 1.00 91.25 128 ILE A CA 1
ATOM 1040 C C . ILE A 1 128 ? -9.637 13.486 -1.193 1.00 91.25 128 ILE A C 1
ATOM 1042 O O . ILE A 1 128 ? -9.265 13.580 -2.363 1.00 91.25 128 ILE A O 1
ATOM 1046 N N . GLN A 1 129 ? -8.776 13.245 -0.202 1.00 91.25 129 GLN A N 1
ATOM 1047 C CA . GLN A 1 129 ? -7.339 13.126 -0.447 1.00 91.25 129 GLN A CA 1
ATOM 1048 C C . GLN A 1 129 ? -7.002 11.935 -1.345 1.00 91.25 129 GLN A C 1
ATOM 1050 O O . GLN A 1 129 ? -6.182 12.075 -2.251 1.00 91.25 129 GLN A O 1
ATOM 1055 N N . ALA A 1 130 ? -7.647 10.784 -1.147 1.00 91.12 130 ALA A N 1
ATOM 1056 C CA . ALA A 1 130 ? -7.412 9.603 -1.972 1.00 91.12 130 ALA A CA 1
ATOM 1057 C C . ALA A 1 130 ? -7.791 9.858 -3.438 1.00 91.12 130 ALA A C 1
ATOM 1059 O O . ALA A 1 130 ? -7.063 9.456 -4.351 1.00 91.12 130 ALA A O 1
ATOM 1060 N N . LYS A 1 131 ? -8.884 10.598 -3.675 1.00 93.62 131 LYS A N 1
ATOM 1061 C CA . LYS A 1 131 ? -9.281 11.044 -5.015 1.00 93.62 131 LYS A CA 1
ATOM 1062 C C . LYS A 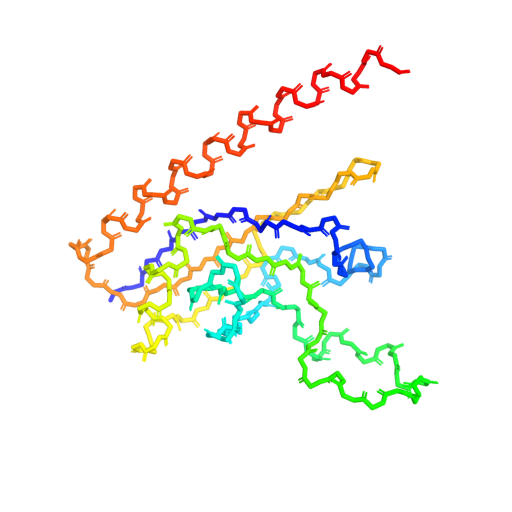1 131 ? -8.248 11.978 -5.628 1.00 93.62 131 LYS A C 1
ATOM 1064 O O . LYS A 1 131 ? -7.802 11.702 -6.738 1.00 93.62 131 LYS A O 1
ATOM 1069 N N . ILE A 1 132 ? -7.821 13.019 -4.912 1.00 92.25 132 ILE A N 1
ATOM 1070 C CA . ILE A 1 132 ? -6.800 13.960 -5.400 1.00 92.25 132 ILE A CA 1
ATOM 1071 C C . ILE A 1 132 ? -5.517 13.211 -5.771 1.00 92.25 132 ILE A C 1
ATOM 1073 O O . ILE A 1 132 ? -5.020 13.353 -6.886 1.00 92.25 132 ILE A O 1
ATOM 1077 N N . VAL A 1 133 ? -5.014 12.359 -4.874 1.00 92.44 133 VAL A N 1
ATOM 1078 C CA . VAL A 1 133 ? -3.796 11.574 -5.112 1.00 92.44 133 VAL A CA 1
ATOM 1079 C C . VAL A 1 133 ? -3.950 10.683 -6.338 1.00 92.44 133 VAL A C 1
ATOM 1081 O O . VAL A 1 133 ? -3.067 10.679 -7.193 1.00 92.44 133 VAL A O 1
ATOM 1084 N N . SER A 1 134 ? -5.072 9.974 -6.461 1.00 90.19 134 SER A N 1
ATOM 1085 C CA . SER A 1 134 ? -5.343 9.109 -7.611 1.00 90.19 134 SER A CA 1
ATOM 1086 C C . SER A 1 134 ? -5.424 9.896 -8.921 1.00 90.19 134 SER A C 1
ATOM 1088 O O . SER A 1 134 ? -4.850 9.471 -9.921 1.00 90.19 134 SER A O 1
ATOM 1090 N N . HIS A 1 135 ? -6.083 11.058 -8.929 1.00 90.50 135 HIS A N 1
ATOM 1091 C CA . HIS A 1 135 ? -6.177 11.920 -10.110 1.00 90.50 135 HIS A CA 1
ATOM 1092 C C . HIS A 1 135 ? -4.811 12.466 -10.531 1.00 90.50 135 HIS A C 1
ATOM 1094 O O . HIS A 1 135 ? -4.440 12.323 -11.695 1.00 90.50 135 HIS A O 1
ATOM 1100 N N . LEU A 1 136 ? -4.027 13.010 -9.595 1.00 90.94 136 LEU A N 1
ATOM 1101 C CA . LEU A 1 136 ? -2.671 13.491 -9.877 1.00 90.94 136 LEU A CA 1
ATOM 1102 C C . LEU A 1 136 ? -1.779 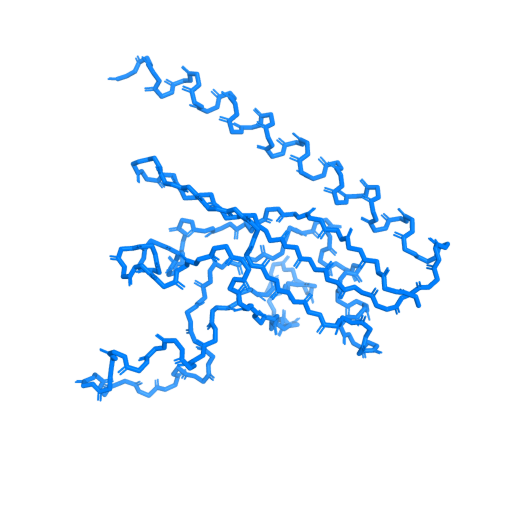12.369 -10.418 1.00 90.94 136 LEU A C 1
ATOM 1104 O O . LEU A 1 136 ? -1.006 12.578 -11.352 1.00 90.94 136 LEU A O 1
ATOM 1108 N N . HIS A 1 137 ? -1.911 11.157 -9.875 1.00 87.38 137 HIS A N 1
ATOM 1109 C CA . HIS A 1 137 ? -1.158 10.008 -10.367 1.00 87.38 137 HIS A CA 1
ATOM 1110 C C . HIS A 1 137 ? -1.572 9.584 -11.772 1.00 87.38 137 HIS A C 1
ATOM 1112 O O . HIS A 1 137 ? -0.707 9.273 -12.586 1.00 87.38 137 HIS A O 1
ATOM 1118 N N . ARG A 1 138 ? -2.875 9.585 -12.070 1.00 87.44 138 ARG A N 1
ATOM 1119 C CA . ARG A 1 138 ? -3.393 9.288 -13.411 1.00 87.44 138 ARG A CA 1
ATOM 1120 C C . ARG A 1 138 ? -2.901 10.301 -14.436 1.00 87.44 138 ARG A C 1
ATOM 1122 O O . ARG A 1 138 ? -2.449 9.893 -15.499 1.00 87.44 138 ARG A O 1
ATOM 1129 N N . LEU A 1 139 ? -2.921 11.591 -14.098 1.00 88.88 139 LEU A N 1
ATOM 1130 C CA . LEU A 1 139 ? -2.379 12.646 -14.956 1.00 88.88 139 LEU A CA 1
ATOM 1131 C C . LEU A 1 139 ? -0.883 12.437 -15.210 1.00 88.88 139 LEU A C 1
ATOM 1133 O O . LEU A 1 139 ? -0.458 12.455 -16.360 1.00 88.88 139 LEU A O 1
ATOM 1137 N N . LYS A 1 140 ? -0.102 12.143 -14.162 1.00 86.44 140 LYS A N 1
ATOM 1138 C CA . LYS A 1 140 ? 1.329 11.834 -14.298 1.00 86.44 140 LYS A CA 1
ATOM 1139 C C . LYS A 1 140 ? 1.582 10.615 -15.194 1.00 86.44 140 LYS A C 1
ATOM 1141 O O . LYS A 1 140 ? 2.482 10.643 -16.022 1.00 86.44 140 LYS A O 1
ATOM 1146 N N . ARG A 1 141 ? 0.793 9.546 -15.049 1.00 84.06 141 ARG A N 1
ATOM 1147 C CA . ARG A 1 141 ? 0.901 8.350 -15.903 1.00 84.06 141 ARG A CA 1
ATOM 1148 C C . ARG A 1 141 ? 0.562 8.674 -17.354 1.00 84.06 141 ARG A C 1
ATOM 1150 O O . ARG A 1 141 ? 1.252 8.224 -18.260 1.00 84.06 141 ARG A O 1
ATOM 1157 N N . PHE A 1 142 ? -0.482 9.469 -17.580 1.00 85.19 142 PHE A N 1
ATOM 1158 C CA . PHE A 1 142 ? -0.880 9.881 -18.921 1.00 85.19 142 PHE A CA 1
ATOM 1159 C C . PHE A 1 142 ? 0.228 10.676 -19.620 1.00 85.19 142 PHE A C 1
ATOM 1161 O O . PHE A 1 142 ? 0.609 10.331 -20.736 1.00 85.19 142 PHE A O 1
ATOM 1168 N N . THR A 1 143 ? 0.818 11.669 -18.947 1.00 84.00 143 THR A N 1
ATOM 1169 C CA . THR A 1 143 ? 1.923 12.453 -19.519 1.00 84.00 143 THR A CA 1
ATOM 1170 C C . THR A 1 143 ? 3.163 11.601 -19.786 1.00 84.00 143 THR A C 1
ATOM 1172 O O . THR A 1 143 ? 3.783 11.752 -20.837 1.00 84.00 143 THR A O 1
ATOM 1175 N N . GLN A 1 144 ? 3.487 10.657 -18.896 1.00 81.31 144 GLN A N 1
ATOM 1176 C CA . GLN A 1 144 ? 4.596 9.713 -19.080 1.00 81.31 144 GLN A CA 1
ATOM 1177 C C . GLN A 1 144 ? 4.383 8.773 -20.275 1.00 81.31 144 GLN A C 1
ATOM 1179 O O . GLN A 1 144 ? 5.309 8.542 -21.047 1.00 81.31 144 GLN A O 1
ATOM 1184 N N . ARG A 1 145 ? 3.164 8.262 -20.484 1.00 80.12 145 ARG A N 1
ATOM 1185 C CA . ARG A 1 145 ? 2.845 7.404 -21.641 1.00 80.12 145 ARG A CA 1
ATOM 1186 C C . ARG A 1 145 ? 2.939 8.148 -22.969 1.00 80.12 145 ARG A C 1
ATOM 1188 O O . ARG A 1 145 ? 3.306 7.544 -23.971 1.00 80.12 145 ARG A O 1
ATOM 1195 N N . LEU A 1 146 ? 2.615 9.441 -22.979 1.00 80.44 146 LEU A N 1
ATOM 1196 C CA . LEU A 1 146 ? 2.786 10.280 -24.164 1.00 80.44 146 LEU A CA 1
ATOM 1197 C C . LEU A 1 146 ? 4.267 10.497 -24.493 1.00 80.44 146 LEU A C 1
ATOM 1199 O O . LEU A 1 146 ? 4.637 10.432 -25.656 1.00 80.44 146 LEU A O 1
ATOM 1203 N N . THR A 1 147 ? 5.122 10.688 -23.487 1.00 69.75 147 THR A N 1
ATOM 1204 C CA . THR A 1 147 ? 6.564 10.908 -23.699 1.00 69.75 147 THR A CA 1
ATOM 1205 C C . THR A 1 147 ? 7.317 9.635 -24.087 1.00 69.75 147 THR A C 1
ATOM 1207 O O . THR A 1 147 ? 8.205 9.698 -24.928 1.00 69.75 147 THR A O 1
ATOM 1210 N N . VAL A 1 148 ? 6.943 8.470 -23.546 1.00 63.88 148 VAL A N 1
ATOM 1211 C CA . VAL A 1 148 ? 7.575 7.179 -23.893 1.00 63.88 148 VAL A CA 1
ATOM 1212 C C . VAL A 1 148 ? 7.310 6.763 -25.347 1.00 63.88 148 VAL A C 1
ATOM 1214 O O . VAL A 1 148 ? 8.115 6.046 -25.919 1.00 63.88 148 VAL A O 1
ATOM 1217 N N . LYS A 1 149 ? 6.231 7.237 -25.985 1.00 55.69 149 LYS A N 1
ATOM 1218 C CA . LYS A 1 149 ? 5.959 6.962 -27.410 1.00 55.69 149 LYS A CA 1
ATOM 1219 C C . LYS A 1 149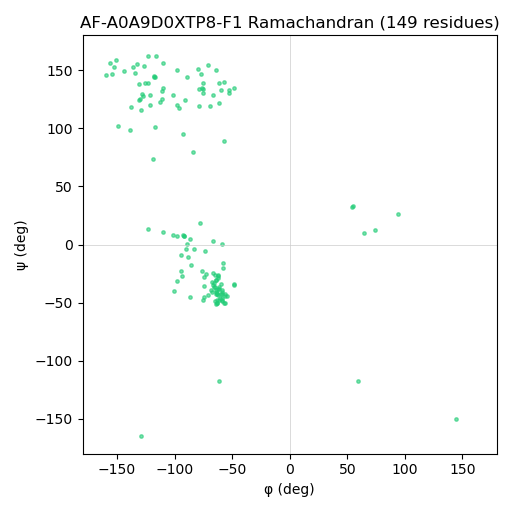 ? 6.865 7.728 -28.391 1.00 55.69 149 LYS A C 1
ATOM 1221 O O . LYS A 1 149 ? 6.749 7.499 -29.591 1.00 55.69 149 LYS A O 1
ATOM 1226 N N . HIS A 1 150 ? 7.719 8.634 -27.912 1.00 45.22 150 HIS A N 1
ATOM 1227 C CA . HIS A 1 150 ? 8.578 9.490 -28.743 1.00 45.22 150 HIS A CA 1
ATOM 1228 C C . HIS A 1 150 ? 10.080 9.159 -28.661 1.00 45.22 150 HIS A C 1
ATOM 1230 O O . HIS A 1 150 ? 10.894 9.928 -29.171 1.00 45.22 150 HIS A O 1
ATOM 1236 N N . HIS A 1 151 ? 10.444 8.028 -28.054 1.00 41.47 151 HIS A N 1
ATOM 1237 C CA . HIS A 1 151 ? 11.803 7.482 -28.015 1.00 41.47 151 HIS A CA 1
ATOM 1238 C C . HIS A 1 151 ? 11.803 6.040 -28.515 1.00 41.47 151 HIS A C 1
ATOM 1240 O O . HIS A 1 151 ? 12.842 5.643 -29.082 1.00 41.47 151 HIS A O 1
#

Mean predicted aligned error: 6.65 Å

Nearest PDB structures (foldseek):
  5zey-assembly1_C  TM=4.089E-01  e=2.068E-01  Mycolicibacterium smegmatis MC2 155
  2e7v-assembly1_A  TM=4.524E-01  e=1.187E+00  Mus musculus
  5njd-assembly1_A  TM=6.331E-01  e=7.687E+00  Homo sapiens

Radius of gyration: 16.0 Å; Cα contacts (8 Å, |Δi|>4): 254; chains: 1; bounding box: 39×37×44 Å